Protein AF-Q8YSF4-F1 (afdb_monomer_lite)

pLDDT: mean 75.51, std 14.52, range [44.16, 91.25]

Structure (mmCIF, N/CA/C/O backbone):
data_AF-Q8YSF4-F1
#
_entry.id   AF-Q8YSF4-F1
#
loop_
_atom_site.group_PDB
_atom_site.id
_atom_site.type_symbol
_atom_site.label_atom_id
_atom_site.label_alt_id
_atom_site.label_comp_id
_atom_site.label_asym_id
_atom_site.label_entity_id
_atom_site.label_seq_id
_atom_site.pdbx_PDB_ins_code
_atom_site.Cartn_x
_atom_site.Cartn_y
_atom_site.Cartn_z
_atom_site.occupancy
_atom_site.B_iso_or_equiv
_atom_site.auth_seq_id
_atom_site.auth_comp_id
_atom_site.auth_asym_id
_atom_site.auth_atom_id
_atom_site.pdbx_PDB_model_num
ATOM 1 N N . MET A 1 1 ? 19.660 -13.834 -22.599 1.00 44.16 1 MET A N 1
ATOM 2 C CA . MET A 1 1 ? 19.705 -13.898 -21.124 1.00 44.16 1 MET A CA 1
ATOM 3 C C . MET A 1 1 ? 18.405 -13.293 -20.640 1.00 44.16 1 MET A C 1
ATOM 5 O O . MET A 1 1 ? 18.263 -12.080 -20.642 1.00 44.16 1 MET A O 1
ATOM 9 N N . SER A 1 2 ? 17.409 -14.144 -20.417 1.00 51.50 2 SER A N 1
ATOM 10 C CA . SER A 1 2 ? 16.001 -13.757 -20.295 1.00 51.50 2 SER A CA 1
ATOM 11 C C . SER A 1 2 ? 15.524 -14.055 -18.880 1.00 51.50 2 SER A C 1
ATOM 13 O O . SER A 1 2 ? 14.634 -14.872 -18.689 1.00 51.50 2 SER A O 1
ATOM 15 N N . ASP A 1 3 ? 16.149 -13.417 -17.893 1.00 50.88 3 ASP A N 1
ATOM 16 C CA . ASP A 1 3 ? 15.874 -13.666 -16.471 1.00 50.88 3 ASP A CA 1
ATOM 17 C C . ASP A 1 3 ? 15.293 -12.441 -15.745 1.00 50.88 3 ASP A C 1
ATOM 19 O O . ASP A 1 3 ? 15.270 -12.387 -14.520 1.00 50.88 3 ASP A O 1
ATOM 23 N N . SER A 1 4 ? 14.756 -11.456 -16.473 1.00 54.31 4 SER A N 1
ATOM 24 C CA . SER A 1 4 ? 14.210 -10.220 -15.876 1.00 54.31 4 SER A CA 1
ATOM 25 C C . SER A 1 4 ? 12.684 -10.187 -15.749 1.00 54.31 4 SER A C 1
ATOM 27 O O . SER A 1 4 ? 12.107 -9.123 -15.565 1.00 54.31 4 SER A O 1
ATOM 29 N N . MET A 1 5 ? 12.004 -11.335 -15.814 1.00 54.69 5 MET A N 1
ATOM 30 C CA . MET A 1 5 ? 10.560 -11.426 -15.518 1.00 54.69 5 MET A CA 1
ATOM 31 C C . MET A 1 5 ? 10.245 -12.185 -14.223 1.00 54.69 5 MET A C 1
ATOM 33 O O . MET A 1 5 ? 9.078 -12.431 -13.920 1.00 54.69 5 MET A O 1
ATOM 37 N N . ASN A 1 6 ? 11.252 -12.522 -13.408 1.00 49.41 6 ASN A N 1
ATOM 38 C CA . ASN A 1 6 ? 10.990 -13.066 -12.070 1.00 49.41 6 ASN A CA 1
ATOM 39 C C . ASN A 1 6 ? 10.469 -12.015 -11.074 1.00 49.41 6 ASN A C 1
ATOM 41 O O . ASN A 1 6 ? 9.898 -12.403 -10.061 1.0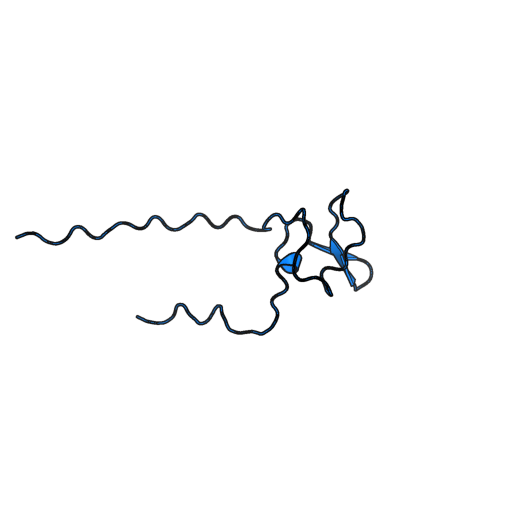0 49.41 6 ASN A O 1
ATOM 45 N N . SER A 1 7 ? 10.533 -10.715 -11.387 1.00 50.53 7 SER A N 1
ATOM 46 C CA . SER A 1 7 ? 9.882 -9.668 -10.578 1.00 50.53 7 SER A CA 1
ATOM 47 C C . SER A 1 7 ? 8.391 -9.472 -10.902 1.00 50.53 7 SER A C 1
ATOM 49 O O . SER A 1 7 ? 7.799 -8.470 -10.528 1.00 50.53 7 SER A O 1
ATOM 51 N N . LEU A 1 8 ? 7.765 -10.401 -11.627 1.00 48.94 8 LEU A N 1
ATOM 52 C CA . LEU A 1 8 ? 6.303 -10.476 -11.785 1.00 48.94 8 LEU A CA 1
ATOM 53 C C . LEU A 1 8 ? 5.695 -11.644 -10.989 1.00 48.94 8 LEU A C 1
ATOM 55 O O . LEU A 1 8 ? 4.504 -11.933 -11.094 1.00 48.94 8 LEU A O 1
ATOM 59 N N . ARG A 1 9 ? 6.517 -12.332 -10.189 1.00 47.75 9 ARG A N 1
ATOM 60 C CA . ARG A 1 9 ? 6.120 -13.416 -9.289 1.00 47.75 9 ARG A CA 1
ATOM 61 C C . ARG A 1 9 ? 6.173 -12.850 -7.869 1.00 47.75 9 ARG A C 1
ATOM 63 O O . ARG A 1 9 ? 7.209 -12.880 -7.223 1.00 47.75 9 ARG A O 1
ATOM 70 N N . THR A 1 10 ? 5.115 -12.251 -7.337 1.00 49.03 10 THR A N 1
ATOM 71 C CA . THR A 1 10 ? 3.969 -12.983 -6.785 1.00 49.03 10 THR A CA 1
ATOM 72 C C . THR A 1 10 ? 2.818 -11.990 -6.572 1.00 49.03 10 THR A C 1
ATOM 74 O O . THR A 1 10 ? 3.034 -10.891 -6.076 1.00 49.03 10 THR A O 1
ATOM 77 N N . LEU A 1 11 ? 1.615 -12.389 -6.985 1.00 48.84 11 LEU A N 1
ATOM 78 C CA . LEU A 1 11 ? 0.325 -11.703 -6.884 1.00 48.84 11 LEU A CA 1
ATOM 79 C C . LEU A 1 11 ? 0.199 -10.693 -5.720 1.00 48.84 11 LEU A C 1
ATOM 81 O O . LEU A 1 11 ? 0.283 -11.074 -4.556 1.00 48.84 11 LEU A O 1
ATOM 85 N N . SER A 1 12 ? -0.098 -9.434 -6.054 1.00 54.75 12 SER A N 1
ATOM 86 C CA . SER A 1 12 ? -0.449 -8.359 -5.111 1.00 54.75 12 SER A CA 1
ATOM 87 C C . SER A 1 12 ? 0.666 -7.940 -4.146 1.00 54.75 12 SER A C 1
ATOM 89 O O . SER A 1 12 ? 0.426 -7.785 -2.951 1.00 54.75 12 SER A O 1
ATOM 91 N N . GLN A 1 13 ? 1.879 -7.698 -4.652 1.00 57.06 13 GLN A N 1
ATOM 92 C CA . GLN A 1 13 ? 2.796 -6.792 -3.955 1.00 57.06 13 GLN A CA 1
ATOM 93 C C . GLN A 1 13 ? 2.137 -5.412 -3.913 1.00 57.06 13 GLN A C 1
ATOM 95 O O . GLN A 1 13 ? 2.000 -4.718 -4.919 1.00 57.06 13 GLN A O 1
ATOM 100 N N . ILE A 1 14 ? 1.590 -5.094 -2.748 1.00 73.31 14 ILE A N 1
ATOM 101 C CA . ILE A 1 14 ? 0.860 -3.869 -2.496 1.00 73.31 14 ILE A CA 1
ATOM 102 C C . ILE A 1 14 ? 1.918 -2.767 -2.419 1.00 73.31 14 ILE A C 1
ATOM 104 O O . ILE A 1 14 ? 2.652 -2.727 -1.442 1.00 73.31 14 ILE A O 1
ATOM 108 N N . ILE A 1 15 ? 2.043 -1.912 -3.436 1.00 84.56 15 ILE A N 1
ATOM 109 C CA . ILE A 1 15 ? 3.090 -0.871 -3.535 1.00 84.56 15 ILE A CA 1
ATOM 110 C C . ILE A 1 15 ? 3.197 -0.043 -2.238 1.00 84.56 15 ILE A C 1
ATOM 112 O O . ILE A 1 15 ? 4.288 0.331 -1.826 1.00 84.56 15 ILE A O 1
ATOM 116 N N . CYS A 1 16 ? 2.081 0.165 -1.531 1.00 84.81 16 CYS A N 1
ATOM 117 C CA . CYS A 1 16 ? 2.020 0.789 -0.201 1.00 84.81 16 CYS A CA 1
ATOM 118 C C . CYS A 1 16 ? 2.991 0.173 0.831 1.00 84.81 16 CYS A C 1
ATOM 120 O O . CYS A 1 16 ? 3.454 0.882 1.717 1.00 84.81 16 CYS A O 1
ATOM 122 N N . HIS A 1 17 ? 3.326 -1.118 0.728 1.00 85.88 17 HIS A N 1
ATOM 123 C CA . HIS A 1 17 ? 4.314 -1.784 1.586 1.00 85.88 17 HIS A CA 1
ATOM 124 C C . HIS A 1 17 ? 5.745 -1.301 1.365 1.00 85.88 17 HIS A C 1
ATOM 126 O O . HIS A 1 17 ? 6.529 -1.279 2.311 1.00 85.88 17 HIS A O 1
ATOM 132 N N . ASP A 1 18 ? 6.070 -0.891 0.143 1.00 86.50 18 ASP A N 1
ATOM 133 C CA . ASP A 1 18 ? 7.398 -0.396 -0.211 1.00 86.50 18 ASP A CA 1
ATOM 134 C C . ASP A 1 18 ? 7.519 1.117 0.032 1.00 86.50 18 ASP A C 1
ATOM 136 O O . ASP A 1 18 ? 8.529 1.726 -0.321 1.00 86.50 18 ASP A O 1
ATOM 140 N N . CYS A 1 19 ? 6.502 1.736 0.641 1.00 87.88 19 CYS A N 1
ATOM 141 C CA . CYS A 1 19 ? 6.464 3.157 0.961 1.00 87.88 19 CYS A CA 1
ATOM 142 C C . CYS A 1 19 ? 7.384 3.493 2.148 1.00 87.88 19 CYS A C 1
ATOM 144 O O . CYS A 1 19 ? 7.412 2.783 3.146 1.00 87.88 19 CYS A O 1
ATOM 146 N N . ALA A 1 20 ? 8.071 4.632 2.114 1.00 90.56 20 ALA A N 1
ATOM 147 C CA . ALA A 1 20 ? 8.848 5.174 3.228 1.00 90.56 20 ALA A CA 1
ATOM 148 C C . ALA A 1 20 ? 7.975 5.469 4.463 1.00 90.56 20 ALA A C 1
ATOM 150 O O . ALA A 1 20 ? 8.460 5.464 5.593 1.00 90.56 20 ALA A O 1
ATOM 151 N N . PHE A 1 21 ? 6.675 5.689 4.251 1.00 90.81 21 PHE A N 1
ATOM 152 C CA . PHE A 1 21 ? 5.682 5.934 5.298 1.00 90.81 21 PHE A CA 1
ATOM 153 C C . PHE A 1 21 ? 4.888 4.678 5.684 1.00 90.81 21 PHE A C 1
ATOM 155 O O . PHE A 1 21 ? 3.858 4.782 6.351 1.00 90.81 21 PHE A O 1
ATOM 162 N N . HIS A 1 22 ? 5.333 3.492 5.271 1.00 88.31 22 HIS A N 1
ATOM 163 C CA . HIS A 1 22 ? 4.768 2.222 5.712 1.00 88.31 22 HIS A CA 1
ATOM 164 C C . HIS A 1 22 ? 5.170 1.930 7.166 1.00 88.31 22 HIS A C 1
ATOM 166 O O . HIS A 1 22 ? 6.356 1.838 7.488 1.00 88.31 22 HIS A O 1
ATOM 172 N N . ALA A 1 23 ? 4.188 1.707 8.043 1.00 88.88 23 ALA A N 1
ATOM 173 C CA . ALA A 1 23 ? 4.433 1.216 9.394 1.00 88.88 23 ALA A CA 1
ATOM 174 C C . ALA A 1 23 ? 3.427 0.139 9.810 1.00 88.88 23 ALA A C 1
ATOM 176 O O . ALA A 1 23 ? 2.253 0.156 9.435 1.00 88.88 23 ALA A O 1
ATOM 177 N N . LYS A 1 24 ? 3.884 -0.793 10.652 1.00 89.12 24 LYS A N 1
ATOM 178 C CA . LYS A 1 24 ? 3.018 -1.780 11.300 1.00 89.12 24 LYS A CA 1
ATOM 179 C C . LYS A 1 24 ? 2.540 -1.227 12.642 1.00 89.12 24 LYS A C 1
ATOM 181 O O . LYS A 1 24 ? 3.321 -1.157 13.588 1.00 89.12 24 LYS A O 1
ATOM 186 N N . VAL A 1 25 ? 1.264 -0.866 12.728 1.00 82.69 25 VAL A N 1
ATOM 187 C CA . VAL A 1 25 ? 0.628 -0.310 13.929 1.00 82.69 25 VAL A CA 1
ATOM 188 C C . VAL A 1 25 ? -0.446 -1.285 14.398 1.00 82.69 25 VAL A C 1
ATOM 190 O O . VAL A 1 25 ? -1.325 -1.658 13.628 1.00 82.69 25 VAL A O 1
ATOM 193 N N . GLU A 1 26 ? -0.339 -1.761 15.642 1.00 82.06 26 GLU A N 1
ATOM 194 C CA . GLU A 1 26 ? -1.330 -2.655 16.278 1.00 82.06 26 GLU A CA 1
ATOM 195 C C . GLU A 1 26 ? -1.687 -3.916 15.461 1.00 82.06 26 GLU A C 1
ATOM 197 O O . GLU A 1 26 ? -2.780 -4.466 15.552 1.00 82.06 26 GLU A O 1
ATOM 202 N N . GLY A 1 27 ? -0.744 -4.408 14.652 1.00 80.00 27 GLY A N 1
ATOM 203 C CA . GLY A 1 27 ? -0.937 -5.593 13.812 1.00 80.00 27 GLY A CA 1
ATOM 204 C C . GLY A 1 27 ? -1.525 -5.313 12.427 1.00 80.00 27 GLY A C 1
ATOM 205 O O . GLY A 1 27 ? -1.490 -6.213 11.590 1.00 80.00 27 GLY A O 1
ATOM 206 N N . ALA A 1 28 ? -1.966 -4.084 12.154 1.00 81.38 28 ALA A N 1
ATOM 207 C CA . ALA A 1 28 ? -2.341 -3.615 10.826 1.00 81.38 28 ALA A CA 1
ATOM 208 C C . ALA A 1 28 ? -1.177 -2.875 10.152 1.00 81.38 28 ALA A C 1
ATOM 210 O O . ALA A 1 28 ? -0.280 -2.345 10.811 1.00 81.38 28 ALA A O 1
ATOM 211 N N . ILE A 1 29 ? -1.184 -2.855 8.822 1.00 86.25 29 ILE A N 1
ATOM 212 C CA . ILE A 1 29 ? -0.182 -2.147 8.028 1.00 86.25 29 ILE A CA 1
ATOM 213 C C . ILE A 1 29 ? -0.809 -0.842 7.564 1.00 86.25 29 ILE A C 1
ATOM 215 O O . ILE A 1 29 ? -1.833 -0.863 6.884 1.00 86.25 29 ILE A O 1
ATOM 219 N N . ALA A 1 30 ? -0.226 0.284 7.960 1.00 89.56 30 ALA A N 1
ATOM 220 C CA . ALA A 1 30 ? -0.816 1.599 7.766 1.00 89.56 30 ALA A CA 1
ATOM 221 C C . ALA A 1 30 ? 0.200 2.624 7.256 1.00 89.56 30 ALA A C 1
ATOM 223 O O . ALA A 1 30 ? 1.403 2.506 7.499 1.00 89.56 30 ALA A O 1
ATOM 224 N N . CYS A 1 31 ? -0.312 3.642 6.568 1.00 89.31 31 CYS A N 1
ATOM 225 C CA . CYS A 1 31 ? 0.449 4.830 6.209 1.00 89.31 31 CYS A CA 1
ATOM 226 C C . CYS A 1 31 ? 0.549 5.766 7.425 1.00 89.31 31 CYS A C 1
ATOM 228 O O . CYS A 1 31 ? -0.459 6.060 8.074 1.00 89.31 31 CYS A O 1
ATOM 230 N N . VAL A 1 32 ? 1.759 6.242 7.728 1.00 91.25 32 VAL A N 1
ATOM 231 C CA . VAL A 1 32 ? 2.020 7.220 8.805 1.00 91.25 32 VAL A CA 1
ATOM 232 C C . VAL A 1 32 ? 2.243 8.640 8.286 1.00 91.25 32 VAL A C 1
ATOM 234 O O . VAL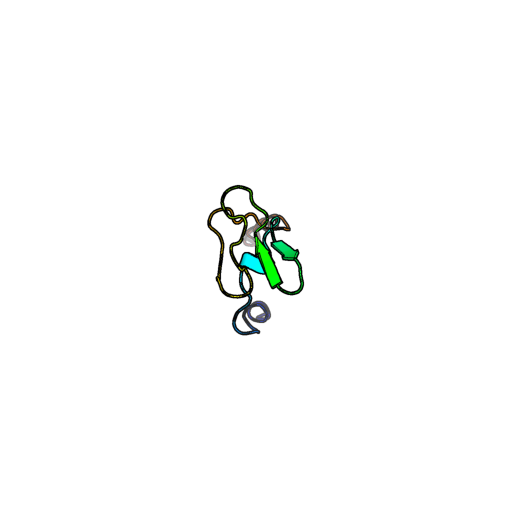 A 1 32 ? 2.638 9.521 9.0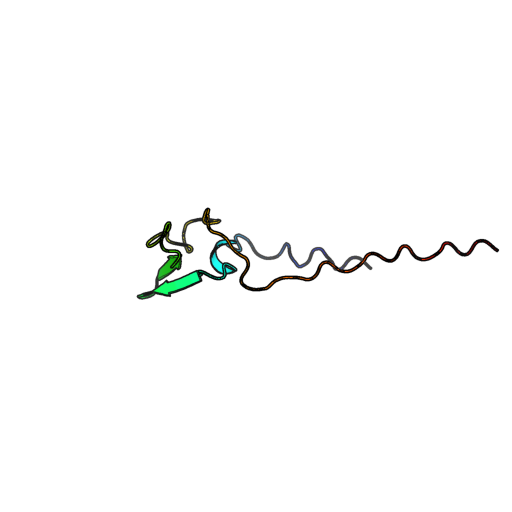49 1.00 91.25 32 VAL A O 1
ATOM 237 N N . HIS A 1 33 ? 1.998 8.881 6.997 1.00 91.06 33 HIS A N 1
ATOM 238 C CA . HIS A 1 33 ? 2.066 10.226 6.440 1.00 91.06 33 HIS A CA 1
ATOM 239 C C . HIS A 1 33 ? 0.977 11.108 7.078 1.00 91.06 33 HIS A C 1
ATOM 241 O O . HIS A 1 33 ? -0.164 10.658 7.182 1.00 91.06 33 HIS A O 1
ATOM 247 N N . PRO A 1 34 ? 1.268 12.356 7.493 1.00 89.31 34 PRO A N 1
ATOM 248 C CA . PRO A 1 34 ? 0.313 13.203 8.212 1.00 89.31 34 PRO A CA 1
ATOM 249 C C . PRO A 1 34 ? -1.009 13.438 7.467 1.00 89.31 34 PRO A C 1
ATOM 251 O O . PRO A 1 34 ? -2.055 13.546 8.099 1.00 89.31 34 PRO A O 1
ATOM 254 N N . GLU A 1 35 ? -0.973 13.479 6.134 1.00 89.56 35 GLU A N 1
ATOM 255 C CA . GLU A 1 35 ? -2.166 13.649 5.289 1.00 89.56 35 GLU A CA 1
ATOM 256 C C . GLU A 1 35 ? -2.928 12.337 5.030 1.00 89.56 35 GLU A C 1
ATOM 258 O O . GLU A 1 35 ? -4.082 12.367 4.613 1.00 89.56 35 GLU A O 1
ATOM 263 N N . GLU A 1 36 ? -2.308 11.185 5.300 1.00 88.50 36 GLU A N 1
ATOM 264 C CA . GLU A 1 36 ? -2.866 9.848 5.038 1.00 88.50 36 GLU A CA 1
ATOM 265 C C . GLU A 1 36 ? -2.836 8.938 6.280 1.00 88.50 36 GLU A C 1
ATOM 267 O O . GLU A 1 36 ? -2.873 7.708 6.181 1.00 88.50 36 GLU A O 1
ATOM 272 N N . LEU A 1 37 ? -2.799 9.547 7.469 1.00 83.75 37 LEU A N 1
ATOM 273 C CA . LEU A 1 37 ? -2.831 8.870 8.763 1.00 83.75 37 LEU A CA 1
ATOM 274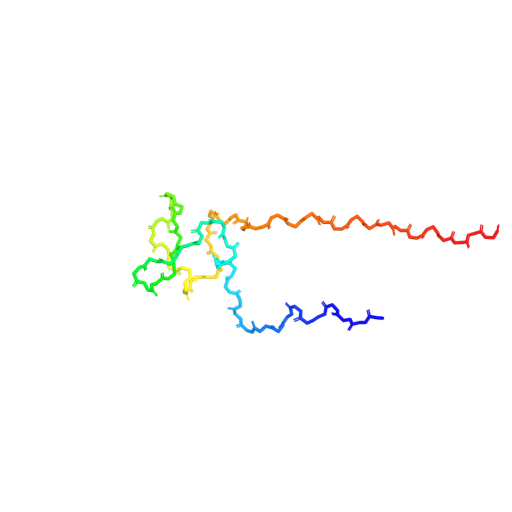 C C . LEU A 1 37 ? -4.105 8.024 8.876 1.00 83.75 37 LEU A C 1
ATOM 276 O O . LEU A 1 37 ? -5.218 8.545 8.922 1.00 83.75 37 LEU A O 1
ATOM 280 N N . GLY A 1 38 ? -3.931 6.702 8.927 1.00 77.94 38 GLY A N 1
ATOM 281 C CA . GLY A 1 38 ? -5.034 5.739 9.022 1.00 77.94 38 GLY A CA 1
ATOM 282 C C . GLY A 1 38 ? -5.402 5.043 7.709 1.00 77.94 38 GLY A C 1
ATOM 283 O O . GLY A 1 38 ? -6.259 4.158 7.720 1.00 77.94 38 GLY A O 1
ATOM 284 N N . VAL A 1 39 ? -4.740 5.364 6.591 1.00 86.75 39 VAL A N 1
ATOM 285 C CA . VAL A 1 39 ? -4.839 4.554 5.369 1.00 86.75 39 VAL A CA 1
ATOM 286 C C . VAL A 1 39 ? -4.255 3.167 5.639 1.00 86.75 39 VAL A C 1
ATOM 288 O O . VAL A 1 39 ? -3.091 3.033 6.012 1.00 86.75 39 VAL A O 1
ATOM 291 N N . ASN A 1 40 ? -5.066 2.126 5.443 1.00 86.88 40 ASN A N 1
ATOM 292 C CA . ASN A 1 40 ? -4.664 0.738 5.646 1.00 86.88 40 ASN A CA 1
ATOM 293 C C . ASN A 1 40 ? -3.965 0.191 4.390 1.00 86.88 40 ASN A C 1
ATOM 295 O O . ASN A 1 40 ? -4.612 -0.280 3.451 1.00 86.88 40 ASN A O 1
ATOM 299 N N . CYS A 1 41 ? -2.634 0.235 4.399 1.00 85.88 41 CYS A N 1
ATOM 300 C CA . CYS A 1 41 ? -1.759 -0.297 3.354 1.00 85.88 41 CYS A CA 1
ATOM 301 C C . CYS A 1 41 ? -1.877 -1.820 3.154 1.00 85.88 41 CYS A C 1
ATOM 303 O O . CYS A 1 41 ? -1.378 -2.314 2.152 1.00 85.88 41 CYS A O 1
ATOM 305 N N . ALA A 1 42 ? -2.534 -2.576 4.046 1.00 83.25 42 ALA A N 1
ATOM 306 C CA . ALA A 1 42 ? -2.847 -3.987 3.781 1.00 83.25 42 ALA A CA 1
ATOM 307 C C . ALA A 1 42 ? -4.033 -4.167 2.812 1.00 83.25 42 ALA A C 1
ATOM 309 O O . ALA A 1 42 ? -4.264 -5.269 2.318 1.00 83.25 42 ALA A O 1
ATOM 310 N N . VAL A 1 43 ? -4.814 -3.105 2.577 1.00 83.69 43 VAL A N 1
ATOM 311 C CA . VAL A 1 43 ? -6.037 -3.134 1.758 1.00 83.69 43 VAL A CA 1
ATOM 312 C C . VAL A 1 43 ? -5.886 -2.302 0.484 1.00 83.69 43 VAL A C 1
ATOM 314 O O . VAL A 1 43 ? -6.415 -2.686 -0.558 1.00 83.69 43 VAL A O 1
ATOM 317 N N . VAL A 1 44 ? -5.179 -1.168 0.542 1.00 84.12 44 VAL A N 1
ATOM 318 C CA . VAL A 1 44 ? -4.999 -0.272 -0.613 1.00 84.12 44 VAL A CA 1
ATOM 319 C C . VAL A 1 44 ? -3.703 -0.556 -1.352 1.00 84.12 44 VAL A C 1
ATOM 321 O O . VAL A 1 44 ? -2.683 -0.778 -0.720 1.00 84.12 44 VAL A O 1
ATOM 324 N N . ILE A 1 45 ? -3.720 -0.466 -2.684 1.00 85.00 45 ILE A N 1
ATOM 325 C CA . ILE A 1 45 ? -2.546 -0.737 -3.530 1.00 85.00 45 ILE A CA 1
ATOM 326 C C . ILE A 1 45 ? -1.443 0.311 -3.324 1.00 85.00 45 ILE A C 1
ATOM 328 O O . ILE A 1 45 ? -0.272 -0.046 -3.233 1.00 85.00 45 ILE A O 1
ATOM 332 N N . PHE A 1 46 ? -1.807 1.589 -3.233 1.00 84.56 46 PHE A N 1
ATOM 333 C CA . PHE A 1 46 ? -0.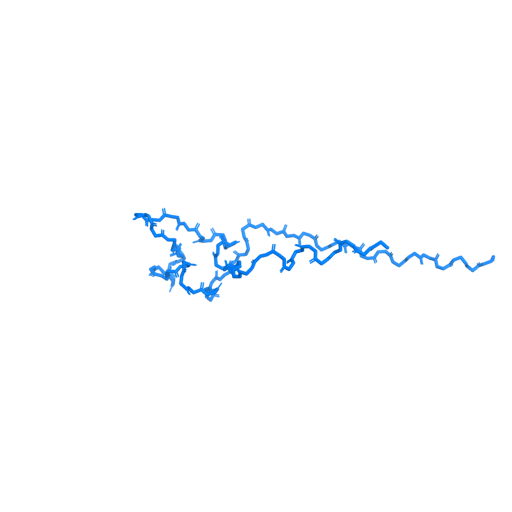891 2.709 -3.022 1.00 84.56 46 PHE A CA 1
ATOM 334 C C . PHE A 1 46 ? -1.596 3.819 -2.232 1.00 84.56 46 PHE A C 1
ATOM 336 O O . PHE A 1 46 ? -2.827 3.851 -2.164 1.00 84.56 46 PHE A O 1
ATOM 343 N N . CYS A 1 47 ? -0.812 4.719 -1.646 1.00 86.81 47 CYS A N 1
ATOM 344 C CA . CYS A 1 47 ? -1.273 5.939 -0.993 1.00 86.81 47 CYS A CA 1
ATOM 345 C C . CYS A 1 47 ? -0.798 7.159 -1.811 1.00 86.81 47 CYS A C 1
ATOM 347 O O . CYS A 1 47 ? 0.187 7.065 -2.544 1.00 86.81 47 CYS A O 1
ATOM 349 N N . ASN A 1 48 ? -1.513 8.283 -1.780 1.00 88.81 48 ASN A N 1
ATOM 350 C CA . ASN A 1 48 ? -1.190 9.444 -2.624 1.00 88.81 48 ASN A CA 1
ATOM 351 C C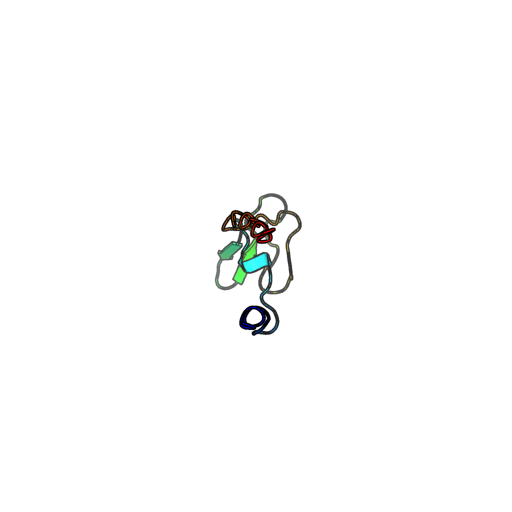 . ASN A 1 48 ? 0.147 10.091 -2.251 1.00 88.81 48 ASN A C 1
ATOM 353 O O . ASN A 1 48 ? 0.822 10.657 -3.107 1.00 88.81 48 ASN A O 1
ATOM 357 N N . SER A 1 49 ? 0.543 9.976 -0.989 1.00 88.94 49 SER A N 1
ATOM 358 C CA . SER A 1 49 ? 1.825 10.427 -0.463 1.00 88.94 49 SER A CA 1
ATOM 359 C C . SER A 1 49 ? 2.908 9.352 -0.593 1.00 88.94 49 SER A C 1
ATOM 361 O O . SER A 1 49 ? 3.895 9.381 0.143 1.00 88.94 49 SER A O 1
ATOM 363 N N . PHE A 1 50 ? 2.733 8.381 -1.498 1.00 88.50 50 PHE A N 1
ATOM 364 C CA . PHE A 1 50 ? 3.714 7.329 -1.723 1.00 88.50 50 PHE A CA 1
ATOM 365 C C . PHE A 1 50 ? 5.082 7.925 -2.059 1.00 88.50 50 PHE A C 1
ATOM 367 O O . PHE A 1 50 ? 5.260 8.627 -3.055 1.00 88.50 50 PHE A O 1
ATOM 374 N N . GLN A 1 51 ? 6.060 7.577 -1.234 1.00 88.88 51 GLN A N 1
ATOM 375 C CA . GLN A 1 51 ? 7.471 7.772 -1.516 1.00 88.88 51 GLN A CA 1
ATOM 376 C C . GLN A 1 51 ? 8.153 6.422 -1.354 1.00 88.88 51 GLN A C 1
ATOM 378 O O . GLN A 1 51 ? 7.907 5.765 -0.348 1.00 88.88 51 GLN A O 1
ATOM 383 N N . PRO A 1 52 ? 8.976 5.972 -2.306 1.00 86.81 52 PRO A N 1
ATOM 384 C CA . PRO A 1 52 ? 9.641 4.685 -2.184 1.00 86.81 52 PRO A CA 1
ATOM 385 C C . PRO A 1 52 ? 10.607 4.688 -0.990 1.00 86.81 52 PRO A C 1
ATOM 387 O O . PRO A 1 52 ? 11.348 5.641 -0.771 1.00 86.81 52 PRO A O 1
ATOM 390 N N . SER A 1 53 ? 10.597 3.608 -0.209 1.00 85.50 53 SER A N 1
ATOM 391 C CA . SER A 1 53 ? 11.499 3.400 0.938 1.00 85.50 53 SER A CA 1
ATOM 392 C C . SER A 1 53 ? 12.968 3.265 0.532 1.00 85.50 53 SER A C 1
ATOM 394 O O . SER A 1 53 ? 13.861 3.512 1.342 1.00 85.50 53 SER A O 1
ATOM 396 N N . GLN A 1 54 ? 13.216 2.894 -0.723 1.00 80.06 54 GLN A N 1
ATOM 397 C CA . GLN A 1 54 ? 14.536 2.835 -1.319 1.00 80.06 54 GLN A CA 1
ATOM 398 C C . GLN A 1 54 ? 14.515 3.524 -2.681 1.00 80.06 54 GLN A C 1
ATOM 400 O O . GLN A 1 54 ? 13.725 3.176 -3.559 1.00 80.06 54 GLN A O 1
ATOM 405 N N . GLU A 1 55 ? 15.419 4.478 -2.871 1.00 72.69 55 GLU A N 1
ATOM 406 C CA . GLU A 1 55 ? 15.678 5.053 -4.183 1.00 72.69 55 GLU A CA 1
ATOM 407 C C . GLU A 1 55 ? 16.530 4.067 -4.985 1.00 72.69 55 GLU A C 1
ATOM 409 O O . GLU A 1 55 ? 17.641 3.705 -4.591 1.00 72.69 55 GLU A O 1
ATOM 414 N N . ILE A 1 56 ? 15.985 3.592 -6.101 1.00 71.25 56 ILE A N 1
ATOM 415 C CA . ILE A 1 56 ? 16.746 2.836 -7.091 1.00 71.25 56 ILE A CA 1
ATOM 416 C C . ILE A 1 56 ? 17.361 3.826 -8.072 1.00 71.25 56 ILE A C 1
ATOM 418 O O . ILE A 1 56 ? 16.653 4.448 -8.865 1.00 71.25 56 ILE A O 1
ATOM 422 N N . ASP A 1 57 ? 18.685 3.962 -8.014 1.00 70.62 57 ASP A N 1
ATOM 423 C CA . ASP A 1 57 ? 19.427 4.670 -9.051 1.00 70.62 57 ASP A CA 1
ATOM 424 C C . ASP A 1 57 ? 19.262 3.891 -10.359 1.00 70.62 57 ASP A C 1
ATOM 426 O O . ASP A 1 57 ? 19.568 2.696 -10.441 1.00 70.62 57 ASP A O 1
ATOM 430 N N . SER A 1 58 ? 18.659 4.537 -11.356 1.00 69.56 58 SER A N 1
ATOM 431 C CA . SER A 1 58 ? 18.337 3.872 -12.615 1.00 69.56 58 SER A CA 1
ATOM 432 C C . SER A 1 58 ? 19.645 3.487 -13.304 1.00 69.56 58 SER A C 1
ATOM 434 O O . SER A 1 58 ? 20.483 4.361 -13.522 1.00 69.56 58 SER A O 1
ATOM 436 N N . PRO A 1 59 ? 19.855 2.209 -13.668 1.00 75.31 59 PRO A N 1
ATOM 437 C CA . PRO A 1 59 ? 21.106 1.802 -14.283 1.00 75.31 59 PRO A CA 1
ATOM 438 C C . PRO A 1 59 ? 21.317 2.578 -15.586 1.00 75.31 59 PRO A C 1
ATOM 440 O O . PRO A 1 59 ? 20.475 2.546 -16.487 1.00 75.31 59 PRO A O 1
ATOM 443 N N . CYS A 1 60 ? 22.450 3.279 -15.681 1.00 75.50 60 CYS A N 1
ATOM 444 C CA . CYS A 1 60 ? 22.864 3.968 -16.895 1.00 75.50 60 CYS A CA 1
ATOM 445 C C . CYS A 1 60 ? 22.968 2.953 -18.038 1.00 75.50 60 CYS A C 1
ATOM 447 O O . CYS A 1 60 ? 23.831 2.073 -18.031 1.00 75.50 60 CYS A O 1
ATOM 449 N N . VAL A 1 61 ? 22.085 3.072 -19.028 1.00 69.44 61 VAL A N 1
ATOM 450 C CA . VAL A 1 61 ? 22.177 2.296 -20.265 1.00 69.44 61 VAL A CA 1
ATOM 451 C C . VAL A 1 61 ? 23.336 2.838 -21.097 1.00 69.44 61 VAL A C 1
ATOM 453 O O . VAL A 1 61 ? 23.204 3.819 -21.824 1.00 69.44 61 VAL A O 1
ATOM 456 N N . THR A 1 62 ? 24.502 2.210 -20.987 1.00 70.81 62 THR A N 1
ATOM 457 C CA . THR A 1 62 ? 25.571 2.418 -21.964 1.00 70.81 62 THR A CA 1
ATOM 458 C C . THR A 1 62 ? 25.203 1.619 -23.205 1.00 70.81 62 THR A C 1
ATOM 460 O O . THR A 1 62 ? 25.247 0.388 -23.187 1.00 70.81 62 THR A O 1
ATOM 463 N N . PHE A 1 63 ? 24.810 2.308 -24.278 1.00 73.94 63 PHE A N 1
ATOM 464 C CA . PHE A 1 63 ? 24.759 1.696 -25.601 1.00 73.94 63 PHE A CA 1
ATOM 465 C C . PHE A 1 63 ? 26.174 1.215 -25.911 1.00 73.94 63 PHE A C 1
ATOM 467 O O . PHE A 1 63 ? 27.101 2.025 -25.957 1.00 73.94 63 PHE A O 1
ATOM 474 N N . GLY A 1 64 ? 26.351 -0.107 -26.002 1.00 67.50 64 GLY A N 1
ATOM 475 C CA . GLY A 1 64 ? 27.613 -0.685 -26.437 1.00 67.50 64 GLY A CA 1
ATOM 476 C C . GLY A 1 64 ? 27.936 -0.067 -27.782 1.00 67.50 64 GLY A C 1
ATOM 477 O O . GLY A 1 64 ? 27.110 -0.146 -28.685 1.00 67.50 64 GLY A O 1
ATOM 478 N N . SER A 1 65 ? 29.066 0.630 -27.865 1.00 63.84 65 SER A N 1
ATOM 479 C CA . SER A 1 65 ? 29.571 1.160 -29.120 1.00 63.84 65 SER A CA 1
ATOM 480 C C . SER A 1 65 ? 29.560 0.014 -30.122 1.00 63.84 65 SER A C 1
ATOM 482 O O . SER A 1 65 ? 30.285 -0.956 -29.916 1.00 63.84 65 SER A O 1
ATOM 484 N N . ASP A 1 66 ? 28.699 0.086 -31.137 1.00 65.38 66 ASP A N 1
ATOM 485 C CA . ASP A 1 66 ? 28.775 -0.812 -32.277 1.00 65.38 66 ASP A CA 1
ATOM 486 C C . ASP A 1 66 ? 30.229 -0.798 -32.759 1.00 65.38 66 ASP A C 1
ATOM 488 O O . ASP A 1 66 ? 30.768 0.265 -33.086 1.00 65.38 66 ASP A O 1
ATOM 492 N N . ASP A 1 67 ? 30.875 -1.964 -32.725 1.00 63.47 67 ASP A N 1
ATOM 493 C CA . ASP A 1 67 ? 32.126 -2.227 -33.421 1.00 63.47 67 ASP A CA 1
ATOM 494 C C . ASP A 1 67 ? 31.923 -1.859 -34.902 1.00 63.47 67 ASP A C 1
ATOM 496 O O . ASP A 1 67 ? 31.446 -2.662 -35.705 1.00 63.47 67 ASP A O 1
ATOM 500 N N . VAL A 1 68 ? 32.240 -0.617 -35.264 1.00 57.91 68 VAL A N 1
ATOM 501 C CA . VAL A 1 68 ? 32.420 -0.206 -36.654 1.00 57.91 68 VAL A CA 1
ATOM 502 C C . VAL A 1 68 ? 33.914 -0.293 -36.933 1.00 57.91 68 VAL A C 1
ATOM 504 O O . VAL A 1 68 ? 34.652 0.634 -36.610 1.00 57.91 68 VAL A O 1
ATOM 507 N N . GLU A 1 69 ? 34.277 -1.473 -37.449 1.00 53.38 69 GLU A N 1
ATOM 508 C CA . GLU A 1 69 ? 35.485 -1.881 -38.201 1.00 53.38 69 GLU A CA 1
ATOM 509 C C . GLU A 1 69 ? 36.804 -1.117 -37.991 1.00 53.38 69 GLU A C 1
ATOM 511 O O . GLU A 1 69 ? 36.934 0.050 -38.427 1.00 53.38 69 GLU A O 1
#

Sequence (69 aa):
MSDSMNSLRTLSQIICHDCAFHAKVEGAIACVHPEELGVNCAVVIFCNSFQPSQEIDSPCVTFGSDDVE

Radius of gyration: 18.1 Å; chains: 1; bounding box: 42×28×54 Å

Foldseek 3Di:
DPDPCPVVPDPQPQLQCQFLQWDQDPNFTAGPDPVGGPHGSVPHSHDPPGDGNDDDDDPDDDPDPPPPD

Secondary structure (DSSP, 8-state):
---TTGGG-SS---GGGGBTTEEEETTEEEE--TTSTT-BTTT-S--TT--BSS--PPP----------